Protein AF-A0A923NIT4-F1 (afdb_monomer_lite)

Organism: Weissella confusa (NCBI:txid1583)

Secondary structure (DSSP, 8-state):
-EEEEEEEETTEEEEEEEEE-TTS-EEEEEEEEESHHHHPEEEESSGGG-EEPPTT----------PPPTT-EESSS---TTTEEEETTEEEE---S-TT-SSS---EE----SSS----------TT-

pLDDT: mean 87.8, std 7.69, range [59.75, 97.75]

Radius of gyration: 19.91 Å; chains: 1; bounding box: 47×43×50 Å

Sequence (129 aa):
MAGLTNYYNHSHWSWIFITKNDEGQSVIEVAENKGGQRNGTYTSYLKDDAIVIPEGTEYVWFETDAKLDMNWNTLRVPFSEEFGSTGDGSLKLIGRGSLVNYHDLSLIARRWQAFYFDAETKVKFNPFS

Structure (mmCIF, N/CA/C/O backbone):
data_AF-A0A923NIT4-F1
#
_entry.id   AF-A0A923NIT4-F1
#
loop_
_atom_site.group_PDB
_atom_site.id
_atom_site.type_symbol
_atom_site.label_atom_id
_atom_site.label_alt_id
_atom_site.label_comp_id
_atom_site.label_asym_id
_atom_site.label_entity_id
_atom_site.label_seq_id
_atom_site.pdbx_PDB_ins_code
_atom_site.Cartn_x
_atom_site.Cartn_y
_atom_site.Cartn_z
_atom_site.occupancy
_atom_site.B_iso_or_equiv
_atom_site.auth_seq_id
_atom_site.auth_comp_id
_atom_site.auth_asym_id
_atom_site.auth_atom_id
_atom_site.pdbx_PDB_model_num
ATOM 1 N N . MET A 1 1 ? -20.174 -0.624 10.072 1.00 63.16 1 MET A N 1
ATOM 2 C CA . MET A 1 1 ? -18.849 -1.234 9.850 1.00 63.16 1 MET A CA 1
ATOM 3 C C . MET A 1 1 ? -17.898 -0.114 9.467 1.00 63.16 1 MET A C 1
ATOM 5 O O . MET A 1 1 ? -18.234 0.644 8.566 1.00 63.16 1 MET A O 1
ATOM 9 N N . ALA A 1 2 ? -16.792 0.040 10.189 1.00 82.06 2 ALA A N 1
ATOM 10 C CA . ALA A 1 2 ? -15.748 1.028 9.910 1.00 82.06 2 ALA A CA 1
ATOM 11 C C . ALA A 1 2 ? -14.401 0.305 9.935 1.00 82.06 2 ALA A C 1
ATOM 13 O O . ALA A 1 2 ? -14.226 -0.601 10.747 1.00 82.06 2 ALA A O 1
ATOM 14 N N . GLY A 1 3 ? -13.479 0.651 9.044 1.00 89.06 3 GLY A N 1
ATOM 15 C CA . GLY A 1 3 ? -12.241 -0.102 8.896 1.00 89.06 3 GLY A CA 1
ATOM 16 C C . GLY A 1 3 ? -11.282 0.512 7.890 1.00 89.06 3 GLY A C 1
ATOM 17 O O . GLY A 1 3 ? -11.609 1.493 7.222 1.00 89.06 3 GLY A O 1
ATOM 18 N N . LEU A 1 4 ? -10.109 -0.099 7.778 1.00 87.44 4 LEU A N 1
ATOM 19 C CA . LEU A 1 4 ? -9.075 0.241 6.811 1.00 87.44 4 LEU A CA 1
ATOM 20 C C . LEU A 1 4 ? -8.941 -0.908 5.811 1.00 87.44 4 LEU A C 1
ATOM 22 O O . LEU A 1 4 ? -8.782 -2.064 6.200 1.00 87.44 4 LEU A O 1
ATOM 26 N N . THR A 1 5 ? -9.016 -0.588 4.520 1.00 89.31 5 THR A N 1
ATOM 27 C CA . THR A 1 5 ? -8.919 -1.573 3.435 1.00 89.31 5 THR A CA 1
ATOM 28 C C . THR A 1 5 ? -7.580 -1.451 2.724 1.00 89.31 5 THR A C 1
ATOM 30 O O . THR A 1 5 ? -7.226 -0.377 2.242 1.00 89.31 5 THR A O 1
ATOM 33 N N . ASN A 1 6 ? -6.874 -2.570 2.602 1.00 83.75 6 ASN A N 1
ATOM 34 C CA . ASN A 1 6 ? -5.785 -2.748 1.659 1.00 83.75 6 ASN A CA 1
ATOM 35 C C . ASN A 1 6 ? -6.348 -3.299 0.339 1.00 83.75 6 ASN A C 1
ATOM 37 O O . ASN A 1 6 ? -6.722 -4.471 0.227 1.00 83.75 6 ASN A O 1
ATOM 41 N N . TYR A 1 7 ? -6.450 -2.424 -0.658 1.00 82.00 7 TYR A N 1
ATOM 42 C CA . TYR A 1 7 ? -7.038 -2.737 -1.954 1.00 82.00 7 TYR A CA 1
ATOM 43 C C . TYR A 1 7 ? -5.950 -3.055 -2.983 1.00 82.00 7 TYR A C 1
ATOM 45 O O . TYR A 1 7 ? -5.145 -2.190 -3.324 1.00 82.00 7 TYR A O 1
ATOM 53 N N . TYR A 1 8 ? -5.956 -4.278 -3.520 1.00 76.06 8 TYR A N 1
ATOM 54 C CA . TYR A 1 8 ? -5.064 -4.657 -4.617 1.00 76.06 8 TYR A CA 1
ATOM 55 C C . TYR A 1 8 ? -5.749 -4.475 -5.976 1.00 76.06 8 TYR A C 1
ATOM 57 O O . TYR A 1 8 ? -5.203 -3.818 -6.862 1.00 76.06 8 TYR A O 1
ATOM 65 N N . ASN A 1 9 ? -6.945 -5.046 -6.155 1.00 75.31 9 ASN A N 1
ATOM 66 C CA . ASN A 1 9 ? -7.765 -4.858 -7.353 1.00 75.31 9 ASN A CA 1
ATOM 67 C C . ASN A 1 9 ? -9.241 -5.228 -7.106 1.00 75.31 9 ASN A C 1
ATOM 69 O O . ASN A 1 9 ? -9.618 -5.649 -6.016 1.00 75.31 9 ASN A O 1
ATOM 73 N N . HIS A 1 10 ? -10.064 -5.139 -8.158 1.00 75.94 10 HIS A N 1
ATOM 74 C CA . HIS A 1 10 ? -11.507 -5.418 -8.115 1.00 75.94 10 HIS A CA 1
ATOM 75 C C . HIS A 1 10 ? -11.872 -6.856 -7.694 1.00 75.94 10 HIS A C 1
ATOM 77 O O . HIS A 1 10 ? -13.047 -7.154 -7.497 1.00 75.94 10 HIS A O 1
ATOM 83 N N . SER A 1 11 ? -10.887 -7.755 -7.615 1.00 83.69 11 SER A N 1
ATOM 84 C CA . SER A 1 11 ? -11.038 -9.152 -7.219 1.00 83.69 11 SER A CA 1
ATOM 85 C C . SER A 1 11 ? -10.265 -9.534 -5.952 1.00 83.69 11 SER A C 1
ATOM 87 O O . SER A 1 11 ? -10.463 -10.635 -5.448 1.00 83.69 11 SER A O 1
ATOM 89 N N . HIS A 1 12 ? -9.387 -8.676 -5.432 1.00 82.31 12 HIS A N 1
ATOM 90 C CA . HIS A 1 12 ? -8.539 -8.996 -4.288 1.00 82.31 12 HIS A CA 1
ATOM 91 C C . HIS A 1 12 ? -8.359 -7.775 -3.391 1.00 82.31 12 HIS A C 1
ATOM 93 O O . HIS A 1 12 ? -7.802 -6.755 -3.806 1.00 82.31 12 HIS A O 1
ATOM 99 N N . TRP A 1 13 ? -8.807 -7.896 -2.149 1.00 87.50 13 TRP A N 1
ATOM 100 C CA . TRP A 1 13 ? -8.612 -6.884 -1.118 1.00 87.50 13 TRP A CA 1
ATOM 101 C C . TRP A 1 13 ? -8.657 -7.540 0.263 1.00 87.50 13 TRP A C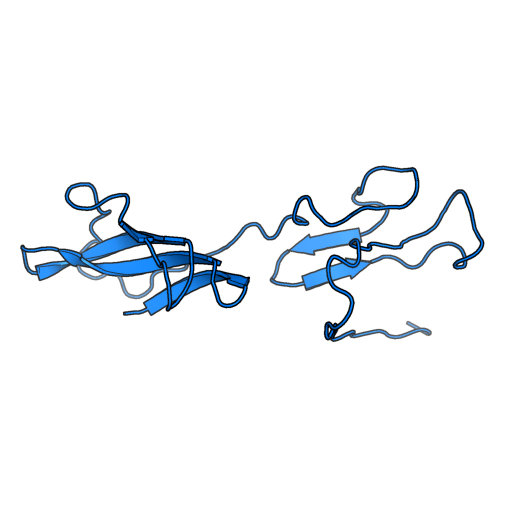 1
ATOM 103 O O . TRP A 1 13 ? -9.329 -8.553 0.457 1.00 87.50 13 TRP A O 1
ATOM 113 N N . SER A 1 14 ? -7.937 -6.964 1.220 1.00 90.94 14 SER A N 1
ATOM 114 C CA . SER A 1 14 ? -8.016 -7.318 2.637 1.00 90.94 14 SER A CA 1
ATOM 115 C C . SER A 1 14 ? -8.369 -6.089 3.455 1.00 90.94 14 SER A C 1
ATOM 117 O O . SER A 1 14 ? -8.160 -4.958 3.018 1.00 90.94 14 SER A O 1
ATOM 119 N N . TRP A 1 15 ? -8.971 -6.280 4.618 1.00 93.44 15 TRP A N 1
ATOM 120 C CA . TRP A 1 15 ? -9.371 -5.165 5.459 1.00 93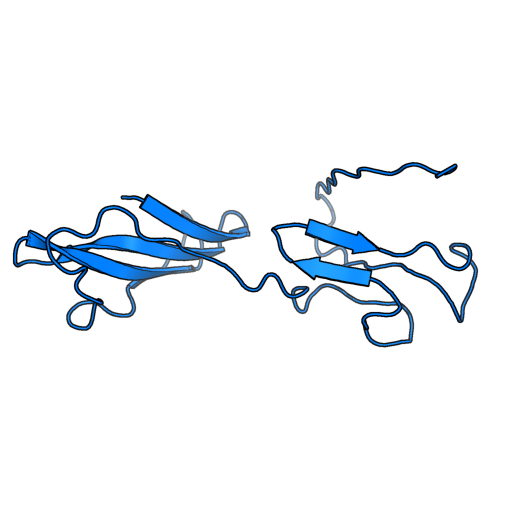.44 15 TRP A CA 1
ATOM 121 C C . TRP A 1 15 ? -9.394 -5.556 6.929 1.00 93.44 15 TRP A C 1
ATOM 123 O O . TRP A 1 15 ? -9.708 -6.689 7.289 1.00 93.44 15 TRP A O 1
ATOM 133 N N . ILE A 1 16 ? -9.062 -4.583 7.769 1.00 95.12 16 ILE A N 1
ATOM 134 C CA . ILE A 1 16 ? -9.254 -4.619 9.217 1.00 95.12 16 ILE A CA 1
ATOM 135 C C . ILE A 1 16 ? -10.456 -3.738 9.545 1.00 95.12 16 ILE A C 1
ATOM 137 O O . ILE A 1 16 ? -10.586 -2.642 8.997 1.00 95.12 16 ILE A O 1
ATOM 141 N N . PHE A 1 17 ? -11.379 -4.218 10.372 1.00 95.88 17 PHE A N 1
ATOM 142 C CA . PHE A 1 17 ? -12.653 -3.540 10.584 1.00 95.88 17 PHE A CA 1
ATOM 143 C C . PHE A 1 17 ? -13.269 -3.818 11.945 1.00 95.88 17 PHE A C 1
ATOM 145 O O . PHE A 1 17 ? -13.033 -4.845 12.570 1.00 95.88 17 PHE A O 1
ATOM 152 N N . ILE A 1 18 ? -14.116 -2.884 12.366 1.00 96.38 18 ILE A N 1
ATOM 153 C CA . ILE A 1 18 ? -14.959 -2.999 13.546 1.00 96.38 18 ILE A CA 1
ATOM 154 C C . ILE A 1 18 ? -16.281 -3.653 13.150 1.00 96.38 18 ILE A C 1
ATOM 156 O O . ILE A 1 18 ? -17.003 -3.160 12.268 1.00 96.38 18 ILE A O 1
ATOM 160 N N . THR A 1 19 ? -16.609 -4.735 13.848 1.00 95.38 19 THR A N 1
ATOM 161 C CA . THR A 1 19 ? -17.878 -5.464 13.762 1.00 95.38 19 THR A CA 1
ATOM 162 C C . THR A 1 19 ? -18.395 -5.786 15.167 1.00 95.38 19 THR A C 1
ATOM 164 O O . THR A 1 19 ? -17.861 -5.277 16.153 1.00 95.38 19 THR A O 1
ATOM 167 N N . LYS A 1 20 ? -19.460 -6.582 15.273 1.00 94.88 20 LYS A N 1
ATOM 168 C CA . LYS A 1 20 ? -19.919 -7.156 16.538 1.00 94.88 20 LYS A CA 1
ATOM 169 C C . LYS A 1 20 ? -19.736 -8.667 16.549 1.00 94.88 20 LYS A C 1
ATOM 171 O O . LYS A 1 20 ? -19.933 -9.293 15.510 1.00 94.88 20 LYS A O 1
ATOM 176 N N . ASN A 1 21 ? -19.378 -9.216 17.706 1.00 94.25 21 ASN A N 1
ATOM 177 C CA . ASN A 1 21 ? -19.438 -10.657 17.953 1.00 94.25 21 ASN A CA 1
ATOM 178 C C . ASN A 1 21 ? -20.868 -11.093 18.334 1.00 94.25 21 ASN A C 1
ATOM 180 O O . ASN A 1 21 ? -21.772 -10.258 18.461 1.00 94.25 21 ASN A O 1
ATOM 184 N N . ASP A 1 22 ? -21.060 -12.395 18.545 1.00 94.12 22 ASP A N 1
ATOM 185 C CA . ASP A 1 22 ? -22.362 -12.989 18.885 1.00 94.12 22 ASP A CA 1
ATOM 186 C C . ASP A 1 22 ? -22.892 -12.551 20.264 1.00 94.12 22 ASP A C 1
ATOM 188 O O . ASP A 1 22 ? -24.098 -12.569 20.507 1.00 94.12 22 ASP A O 1
ATOM 192 N N .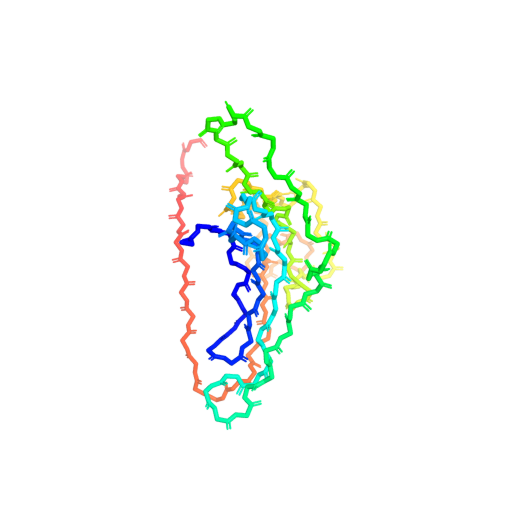 GLU A 1 23 ? -22.013 -12.071 21.147 1.00 94.00 23 GLU A N 1
ATOM 193 C CA . GLU A 1 23 ? -22.366 -11.475 22.444 1.00 94.00 23 GLU A CA 1
ATOM 194 C C . GLU A 1 23 ? -22.772 -9.991 22.328 1.00 94.00 23 GLU A C 1
ATOM 196 O O . GLU A 1 23 ? -23.161 -9.353 23.307 1.00 94.00 23 GLU A O 1
ATOM 201 N N . GLY A 1 24 ? -22.702 -9.413 21.124 1.00 94.06 24 GLY A N 1
ATOM 202 C CA . GLY A 1 24 ? -23.072 -8.027 20.842 1.00 94.06 24 GLY A CA 1
ATOM 203 C C . GLY A 1 24 ? -22.000 -6.986 21.185 1.00 94.06 24 GLY A C 1
ATOM 204 O O . GLY A 1 24 ? -22.271 -5.781 21.040 1.00 94.06 24 GLY A O 1
ATOM 205 N N . GLN A 1 25 ? -20.806 -7.426 21.594 1.00 95.44 25 GLN A N 1
ATOM 206 C CA . GLN A 1 25 ? -19.642 -6.587 21.877 1.00 95.44 25 GLN A CA 1
ATOM 207 C C . GLN A 1 25 ? -19.007 -6.099 20.574 1.00 95.44 25 GLN A C 1
ATOM 209 O O . GLN A 1 25 ? -18.979 -6.816 19.575 1.00 95.44 25 GLN A O 1
ATO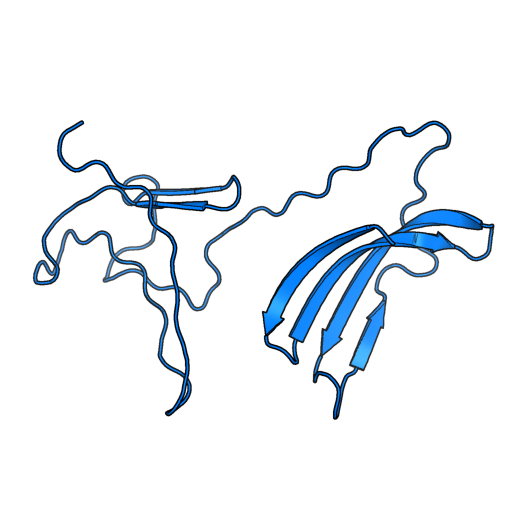M 214 N N . SER A 1 26 ? -18.479 -4.876 20.579 1.00 96.25 26 SER A N 1
ATOM 215 C CA . SER A 1 26 ? -17.692 -4.363 19.456 1.00 96.25 26 SER A CA 1
ATOM 216 C C . SER A 1 26 ? -16.334 -5.065 19.421 1.00 96.25 26 SER A C 1
ATOM 218 O O . SER A 1 26 ? -15.637 -5.099 20.432 1.00 96.25 26 SER A O 1
ATOM 220 N N . VAL A 1 27 ? -15.944 -5.595 18.265 1.00 97.12 27 VAL A N 1
ATOM 221 C CA . VAL A 1 27 ? -14.682 -6.323 18.079 1.00 97.12 27 VAL A CA 1
ATOM 222 C C . VAL A 1 27 ? -13.948 -5.847 16.827 1.00 97.12 27 VAL A C 1
ATOM 224 O O . VAL A 1 27 ? -14.574 -5.361 15.882 1.00 97.12 27 VAL A O 1
ATOM 227 N N . ILE A 1 28 ? -12.625 -5.998 16.816 1.00 97.62 28 ILE A N 1
ATOM 228 C CA . ILE A 1 28 ? -11.772 -5.806 15.641 1.00 97.62 28 ILE A CA 1
ATOM 229 C C . ILE A 1 28 ? -11.562 -7.166 14.972 1.00 97.62 28 ILE A C 1
ATOM 231 O O . ILE A 1 28 ? -11.102 -8.113 15.606 1.00 97.62 28 ILE A O 1
ATOM 235 N N . GLU A 1 29 ? -11.873 -7.233 13.683 1.00 96.94 29 GLU A N 1
ATOM 236 C CA . GLU A 1 29 ? -11.720 -8.405 12.823 1.00 96.94 29 GLU A CA 1
ATOM 237 C C . GLU A 1 29 ? -10.832 -8.061 11.619 1.00 96.94 29 GLU A C 1
ATOM 239 O O . GLU A 1 29 ? -10.732 -6.905 11.198 1.00 96.94 29 GLU A O 1
ATOM 244 N N . VAL A 1 30 ? -10.192 -9.080 11.054 1.00 96.31 30 VAL A N 1
ATOM 245 C CA . VAL A 1 30 ? -9.446 -9.015 9.802 1.00 96.31 30 VAL A CA 1
ATOM 246 C C . VAL A 1 30 ? -10.079 -9.981 8.810 1.00 96.31 30 VAL A C 1
ATOM 248 O O . VAL A 1 30 ? -10.313 -11.150 9.115 1.00 96.31 30 VAL A O 1
ATOM 251 N N . ALA A 1 31 ? -10.323 -9.509 7.593 1.00 95.50 31 ALA A N 1
ATOM 252 C CA . ALA A 1 31 ? -10.839 -10.349 6.526 1.00 95.50 31 ALA A CA 1
ATOM 253 C C . ALA A 1 31 ? -10.147 -10.089 5.191 1.00 95.50 31 ALA A C 1
ATOM 255 O O . ALA A 1 31 ? -9.518 -9.053 4.967 1.00 95.50 31 ALA A O 1
ATOM 256 N N . GLU A 1 32 ? -10.283 -11.049 4.286 1.00 94.44 32 GLU A N 1
ATOM 257 C CA . GLU A 1 32 ? -9.882 -10.909 2.892 1.00 94.44 32 GLU A CA 1
ATOM 258 C C . GLU A 1 32 ? -10.964 -11.409 1.936 1.00 94.44 32 GLU A C 1
ATOM 260 O O . GLU A 1 32 ? -11.782 -12.275 2.260 1.00 94.44 32 GLU A O 1
ATOM 265 N N . ASN A 1 33 ? -10.922 -10.880 0.717 1.00 92.06 33 ASN A N 1
ATOM 266 C CA . ASN A 1 33 ? -11.605 -11.428 -0.439 1.00 92.06 33 ASN A CA 1
ATOM 267 C C . ASN A 1 33 ? -10.570 -11.844 -1.487 1.00 92.06 33 ASN A C 1
ATOM 269 O O . ASN A 1 33 ? -9.689 -11.063 -1.855 1.00 92.06 33 ASN A O 1
ATOM 273 N N . LYS A 1 34 ? -10.705 -13.071 -1.992 1.00 89.81 34 LYS A N 1
ATOM 274 C CA . LYS A 1 34 ? -9.914 -13.601 -3.105 1.00 89.81 34 LYS A CA 1
ATOM 275 C C . LYS A 1 34 ? -10.829 -14.033 -4.244 1.00 89.81 34 LYS A C 1
ATOM 277 O O . LYS A 1 34 ? -11.544 -15.010 -4.088 1.00 89.81 34 LYS A O 1
ATOM 282 N N . GLY A 1 35 ? -10.764 -13.375 -5.399 1.00 83.38 35 GLY A N 1
ATOM 283 C CA . GLY A 1 35 ? -11.486 -13.774 -6.618 1.00 83.38 35 GLY A CA 1
ATOM 284 C C . GLY A 1 35 ? -12.731 -12.944 -6.969 1.00 83.38 35 GLY A C 1
ATOM 285 O O . GLY A 1 35 ? -13.450 -13.299 -7.909 1.00 83.38 35 GLY A O 1
ATOM 286 N N . GLY A 1 36 ? -12.986 -11.840 -6.261 1.00 79.19 36 GLY A N 1
ATOM 287 C CA . GLY A 1 36 ? -14.003 -10.849 -6.622 1.00 79.19 36 GLY A CA 1
ATOM 288 C C . GLY A 1 36 ? -15.432 -11.381 -6.636 1.00 79.19 36 GLY A C 1
ATOM 289 O O . GLY A 1 36 ? -15.779 -12.306 -5.915 1.00 79.19 36 GLY A O 1
ATOM 290 N N . GLN A 1 37 ? -16.295 -10.796 -7.469 1.00 68.88 37 GLN A N 1
ATOM 291 C CA . GLN A 1 37 ? -17.720 -11.162 -7.503 1.00 68.88 37 GLN A CA 1
ATOM 292 C C . GLN A 1 37 ? -18.018 -12.511 -8.177 1.00 68.88 37 GLN A C 1
ATOM 294 O O . GLN A 1 37 ? -19.088 -13.067 -7.954 1.00 68.88 37 GLN A O 1
ATOM 299 N N . ARG A 1 38 ? -17.118 -13.028 -9.027 1.00 69.50 38 ARG A N 1
ATOM 300 C CA . ARG A 1 38 ? -17.387 -14.241 -9.821 1.00 69.50 38 ARG A CA 1
ATOM 301 C C . ARG A 1 38 ? -16.935 -15.528 -9.134 1.00 69.50 38 ARG A C 1
ATOM 303 O O . ARG A 1 38 ? -17.677 -16.496 -9.191 1.00 69.50 38 ARG A O 1
ATOM 310 N N . ASN A 1 39 ? -15.767 -15.521 -8.484 1.00 77.75 39 ASN A N 1
ATOM 311 C CA . ASN A 1 39 ? -15.188 -16.673 -7.774 1.00 77.75 39 ASN A CA 1
ATOM 312 C C . ASN A 1 39 ? -14.622 -16.261 -6.398 1.00 77.75 39 ASN A C 1
ATOM 314 O O . ASN A 1 39 ? -13.597 -16.777 -5.954 1.00 77.75 39 ASN A O 1
ATOM 318 N N . GLY A 1 40 ? -15.252 -15.281 -5.748 1.00 81.50 40 GLY A N 1
ATOM 319 C CA . GLY A 1 40 ? -14.805 -14.731 -4.474 1.00 81.50 40 GLY A CA 1
ATOM 320 C C . GLY A 1 40 ? -14.860 -15.744 -3.341 1.00 81.50 40 GLY A C 1
ATOM 321 O O . GLY A 1 40 ? -15.923 -16.261 -3.014 1.00 81.50 40 GLY A O 1
ATOM 322 N N . THR A 1 41 ? -13.726 -15.968 -2.691 1.00 90.81 41 THR A N 1
ATOM 323 C CA . THR A 1 41 ? -13.649 -16.601 -1.377 1.00 90.81 41 THR A CA 1
ATOM 324 C C . THR A 1 41 ? -13.473 -15.504 -0.340 1.00 90.81 41 THR A C 1
ATOM 326 O O . THR A 1 41 ? -12.482 -14.771 -0.375 1.00 90.81 41 THR A O 1
ATOM 329 N N . TYR A 1 42 ? -14.458 -15.370 0.546 1.00 92.44 42 TYR A N 1
ATOM 330 C CA . TYR A 1 42 ? -14.366 -14.529 1.734 1.00 92.44 42 TYR A CA 1
ATOM 331 C C . TYR A 1 42 ? -13.768 -15.339 2.882 1.00 92.44 42 TYR A C 1
ATOM 333 O O . TYR A 1 42 ? -14.259 -16.428 3.187 1.00 92.44 42 TYR A O 1
ATOM 341 N N . THR A 1 43 ? -12.758 -14.783 3.543 1.00 95.44 43 THR A N 1
ATOM 342 C CA . THR A 1 43 ? -12.141 -15.388 4.725 1.00 95.44 43 THR A CA 1
ATOM 343 C C . THR A 1 43 ? -12.121 -14.366 5.854 1.00 95.44 43 THR A C 1
ATOM 345 O O . THR A 1 43 ? -11.498 -13.320 5.709 1.00 95.44 43 THR A O 1
ATOM 348 N N . SER A 1 44 ? -12.776 -14.689 6.973 1.00 94.56 44 SER A N 1
ATOM 349 C CA . SER A 1 44 ? -12.606 -14.006 8.268 1.00 94.56 44 SER A CA 1
ATOM 350 C C . SER A 1 44 ? -11.531 -14.741 9.058 1.00 94.56 44 SER A C 1
ATOM 352 O O . SER A 1 44 ? -11.567 -15.977 9.097 1.00 94.56 44 SER A O 1
ATOM 354 N N . TYR A 1 45 ? -10.592 -14.020 9.662 1.00 96.62 45 TYR A N 1
ATOM 355 C CA . TYR A 1 45 ? -9.430 -14.641 10.291 1.00 96.62 45 TYR A CA 1
ATOM 356 C C . TYR A 1 45 ? -9.601 -14.888 11.784 1.00 96.62 45 TYR A C 1
ATOM 358 O O . TYR A 1 45 ? -9.313 -15.999 12.222 1.00 96.62 45 TYR A O 1
ATOM 366 N N . LEU A 1 46 ? -10.046 -13.891 12.547 1.00 96.44 46 LEU A N 1
ATOM 367 C CA . LEU A 1 46 ? -10.047 -13.961 14.006 1.00 96.44 46 LEU A CA 1
ATOM 368 C C . LEU A 1 46 ? -11.295 -14.671 14.537 1.00 96.44 46 LEU A C 1
ATOM 370 O O . LEU A 1 46 ? -11.170 -15.543 15.385 1.00 96.44 46 LEU A O 1
ATOM 374 N N . LYS A 1 47 ? -12.481 -14.392 13.983 1.00 93.19 47 LYS A N 1
ATOM 375 C CA . LYS A 1 47 ? -13.751 -15.031 14.371 1.00 93.19 47 LYS A CA 1
ATOM 376 C C . LYS A 1 47 ? -13.976 -14.955 15.889 1.00 93.19 47 LYS A C 1
ATOM 378 O O . LYS A 1 47 ? -14.138 -13.859 16.417 1.00 93.19 47 LYS A O 1
ATOM 383 N N . ASP A 1 48 ? -13.954 -16.094 16.577 1.00 93.94 48 ASP A N 1
ATOM 384 C CA . ASP A 1 48 ? -14.119 -16.198 18.029 1.00 93.94 48 ASP A CA 1
ATOM 385 C C . ASP A 1 48 ? -12.939 -15.563 18.793 1.00 93.94 48 ASP A C 1
ATOM 387 O O . ASP A 1 48 ? -13.107 -15.120 19.925 1.00 93.94 48 ASP A O 1
ATOM 391 N N . ASP A 1 49 ? -11.772 -15.439 18.150 1.00 96.12 49 ASP A N 1
ATOM 392 C CA . ASP A 1 49 ? -10.574 -14.771 18.673 1.00 96.12 49 ASP A CA 1
ATOM 393 C C . ASP A 1 49 ? -10.520 -13.270 18.306 1.00 96.12 49 ASP A C 1
ATOM 395 O O . ASP A 1 49 ? -9.472 -12.625 18.420 1.00 96.12 49 ASP A O 1
ATOM 399 N N . ALA A 1 50 ? -11.623 -12.690 17.810 1.00 96.81 50 ALA A N 1
ATOM 400 C CA . ALA A 1 50 ? -11.679 -11.271 17.465 1.00 96.81 50 ALA A CA 1
ATOM 401 C C . ALA A 1 50 ? -11.409 -10.382 18.689 1.00 96.81 50 ALA A C 1
ATOM 403 O O . ALA A 1 50 ? -11.863 -10.635 19.805 1.00 96.81 50 ALA A O 1
ATOM 404 N N . ILE A 1 51 ? -10.666 -9.297 18.471 1.00 97.50 51 ILE A N 1
ATOM 405 C CA . ILE A 1 51 ? -10.171 -8.458 19.566 1.00 97.50 51 ILE A CA 1
ATOM 406 C C . ILE A 1 51 ? -11.322 -7.602 20.089 1.00 97.50 51 ILE A C 1
ATOM 408 O O . ILE A 1 51 ? -11.779 -6.690 19.397 1.00 97.50 51 ILE A O 1
ATOM 412 N N . VAL A 1 52 ? -11.772 -7.865 21.314 1.00 97.75 52 VAL A N 1
ATOM 413 C CA . VAL A 1 52 ? -12.829 -7.080 21.965 1.00 97.75 52 VAL A CA 1
ATOM 414 C C . VAL A 1 52 ? -12.358 -5.648 22.203 1.00 97.75 52 VAL A C 1
ATOM 416 O O . VAL A 1 52 ? -11.310 -5.410 22.803 1.00 97.75 52 VAL A O 1
ATOM 419 N N . ILE A 1 53 ? -13.154 -4.687 21.739 1.00 97.38 53 ILE A N 1
ATOM 420 C CA . ILE A 1 53 ? -12.942 -3.264 21.991 1.00 97.38 53 ILE A CA 1
ATOM 421 C C . ILE A 1 53 ? -13.484 -2.959 23.394 1.00 97.38 53 ILE A C 1
ATOM 423 O O . ILE A 1 53 ? -14.677 -3.171 23.630 1.00 97.38 53 ILE A O 1
ATOM 427 N N . PRO A 1 54 ? -12.651 -2.454 24.323 1.00 97.38 54 PRO A N 1
ATOM 428 C CA . PRO A 1 54 ? -13.094 -2.137 25.676 1.00 97.38 54 PRO A CA 1
ATOM 429 C C . PRO A 1 54 ? -14.247 -1.126 25.702 1.00 97.38 54 PRO A C 1
ATOM 431 O O . PRO A 1 54 ? -14.289 -0.182 24.904 1.00 97.38 54 PRO A O 1
ATOM 434 N N . GLU A 1 55 ? -15.165 -1.293 26.652 1.00 94.56 55 GLU A N 1
ATOM 435 C CA . GLU A 1 55 ? -16.256 -0.345 26.881 1.00 94.56 55 GLU A CA 1
ATOM 436 C C . GLU A 1 55 ? -15.712 1.060 27.199 1.00 94.56 55 GLU A C 1
ATOM 438 O O . GLU A 1 55 ? -14.703 1.215 27.884 1.00 94.56 55 GLU A O 1
ATOM 443 N N . GLY A 1 56 ? -16.367 2.097 26.669 1.00 94.81 56 GLY A N 1
ATOM 444 C CA . GLY A 1 56 ? -15.928 3.489 26.823 1.00 94.81 56 GLY A CA 1
ATOM 445 C C . GLY A 1 56 ? -14.819 3.933 25.860 1.00 94.81 56 GLY A C 1
ATOM 446 O O . GLY A 1 56 ? -14.402 5.087 25.923 1.00 94.81 56 GLY A O 1
ATOM 447 N N . THR A 1 57 ? -14.358 3.071 24.945 1.00 95.88 57 THR A N 1
ATOM 448 C CA . THR A 1 57 ? -13.431 3.468 23.869 1.00 95.88 57 THR A CA 1
ATOM 449 C C . THR A 1 57 ? -14.089 4.485 22.927 1.00 95.88 57 THR A C 1
ATOM 451 O O . THR A 1 57 ? -15.077 4.163 22.269 1.00 95.88 57 THR A O 1
ATOM 454 N N . GLU A 1 58 ? -13.536 5.700 22.831 1.00 94.50 58 GLU A N 1
ATOM 455 C CA . GLU A 1 58 ? -14.081 6.771 21.974 1.00 94.50 58 GLU A CA 1
ATOM 456 C C . GLU A 1 58 ? -13.665 6.619 20.498 1.00 94.50 58 GLU A C 1
ATOM 458 O O . GLU A 1 58 ? -14.489 6.783 19.599 1.00 94.50 58 GLU A O 1
ATOM 463 N N . TYR A 1 59 ? -12.404 6.246 20.240 1.00 91.19 59 TYR A N 1
ATOM 464 C CA . TYR A 1 59 ? -11.857 6.074 18.890 1.00 91.19 59 TYR A CA 1
ATOM 465 C C . TYR A 1 59 ? -10.987 4.822 18.790 1.00 91.19 59 TYR A C 1
ATOM 467 O O . TYR A 1 59 ? -10.228 4.499 19.702 1.00 91.19 59 TYR A O 1
ATOM 475 N N . VAL A 1 60 ? -11.045 4.167 17.631 1.00 92.31 60 VAL A N 1
ATOM 476 C CA . VAL A 1 60 ? -10.104 3.122 17.216 1.00 92.31 60 VAL A CA 1
ATOM 477 C C . VAL A 1 60 ? -9.426 3.605 15.942 1.00 92.31 60 VAL A C 1
ATOM 479 O O . VAL A 1 60 ? -10.096 3.909 14.954 1.00 92.31 60 VAL A O 1
ATOM 482 N N . TRP A 1 61 ? -8.100 3.687 15.975 1.00 89.81 61 TRP A N 1
ATOM 483 C CA . TRP A 1 61 ? -7.289 4.108 14.839 1.00 89.81 61 TRP A CA 1
ATOM 484 C C . TRP A 1 61 ? -6.712 2.877 14.150 1.00 89.81 61 TRP A C 1
ATOM 486 O O . TRP A 1 61 ? -6.110 2.024 14.799 1.00 89.81 61 TRP A O 1
ATOM 496 N N . PHE A 1 62 ? -6.889 2.796 12.835 1.00 88.25 62 PHE A N 1
ATOM 497 C CA . PHE A 1 62 ? -6.219 1.807 12.002 1.00 88.25 62 PHE A CA 1
ATOM 498 C C . PHE A 1 62 ? -5.177 2.519 11.154 1.00 88.25 62 PHE A C 1
ATOM 500 O O . PHE A 1 62 ? -5.503 3.453 10.421 1.00 88.25 62 PHE A O 1
ATOM 507 N N . GLU A 1 63 ? -3.939 2.055 11.239 1.00 80.88 63 GLU A N 1
ATOM 508 C CA . GLU A 1 63 ? -2.827 2.554 10.445 1.00 80.88 63 GLU A CA 1
ATOM 509 C C . GLU A 1 63 ? -2.248 1.406 9.622 1.00 80.88 63 GLU A C 1
ATOM 511 O O . GLU A 1 63 ? -2.233 0.250 10.051 1.00 80.88 63 GLU A O 1
ATOM 516 N N . THR A 1 64 ? -1.784 1.728 8.420 1.00 72.56 64 THR A N 1
ATOM 517 C CA . THR A 1 64 ? -0.973 0.817 7.622 1.00 72.56 64 THR A CA 1
ATOM 518 C C . THR A 1 64 ? 0.434 1.374 7.553 1.00 72.56 64 THR A C 1
ATOM 520 O O . THR A 1 64 ? 0.629 2.528 7.173 1.00 72.56 64 THR A O 1
ATOM 523 N N . ASP A 1 65 ? 1.420 0.532 7.845 1.00 69.44 65 ASP A N 1
ATOM 524 C CA . ASP A 1 65 ? 2.799 0.810 7.462 1.00 69.44 65 ASP A CA 1
ATOM 525 C C . ASP A 1 65 ? 2.876 0.681 5.935 1.00 69.44 65 ASP A C 1
ATOM 527 O O . ASP A 1 65 ? 2.916 -0.417 5.370 1.00 69.44 65 ASP A O 1
ATOM 531 N N . ALA A 1 66 ? 2.742 1.816 5.249 1.00 64.25 66 ALA A N 1
ATOM 532 C CA . ALA A 1 66 ? 2.740 1.890 3.798 1.00 64.25 66 ALA A CA 1
ATOM 533 C C . ALA A 1 66 ? 4.168 1.696 3.282 1.00 64.25 66 ALA A C 1
ATOM 535 O O . ALA A 1 66 ? 4.840 2.647 2.894 1.00 64.25 66 ALA A O 1
ATOM 536 N N . LYS A 1 67 ? 4.650 0.455 3.274 1.00 71.50 67 LYS A N 1
ATOM 537 C CA . LYS A 1 67 ? 5.853 0.087 2.523 1.00 71.50 67 LYS A CA 1
ATOM 538 C C . LYS A 1 67 ? 5.526 0.017 1.038 1.00 71.50 67 LYS A C 1
ATOM 540 O O . LYS A 1 67 ? 4.389 -0.251 0.646 1.00 71.50 67 LYS A O 1
ATOM 545 N N . LEU A 1 68 ? 6.536 0.231 0.199 1.00 77.31 68 LEU A N 1
ATOM 546 C CA . LEU A 1 68 ? 6.410 -0.076 -1.222 1.00 77.31 68 LEU A CA 1
ATOM 547 C C . LEU A 1 68 ? 6.064 -1.558 -1.381 1.00 77.31 68 LEU A C 1
ATOM 549 O O . LEU A 1 68 ? 6.801 -2.429 -0.922 1.00 77.31 68 LEU A O 1
ATOM 553 N N . ASP A 1 69 ? 4.936 -1.826 -2.035 1.00 79.50 69 ASP A N 1
ATOM 554 C CA . ASP A 1 69 ? 4.562 -3.175 -2.450 1.00 79.50 69 ASP A CA 1
ATOM 555 C C . ASP A 1 69 ? 5.670 -3.816 -3.310 1.00 79.50 69 ASP A C 1
ATOM 557 O O . ASP A 1 69 ? 6.382 -3.136 -4.050 1.00 79.50 69 ASP A O 1
ATOM 561 N N . MET A 1 70 ? 5.775 -5.146 -3.253 1.00 82.44 70 MET A N 1
ATOM 562 C CA . MET A 1 70 ? 6.824 -5.930 -3.916 1.00 82.44 70 MET A CA 1
ATOM 563 C C . MET A 1 70 ? 6.850 -5.763 -5.448 1.00 82.44 70 MET A C 1
ATOM 565 O O . MET A 1 70 ? 7.858 -6.063 -6.090 1.00 82.44 70 MET A O 1
ATOM 569 N N . ASN A 1 71 ? 5.768 -5.280 -6.070 1.00 84.44 71 ASN A N 1
ATOM 570 C CA . ASN A 1 71 ? 5.743 -5.022 -7.511 1.00 84.44 71 ASN A CA 1
ATOM 571 C C . ASN A 1 71 ? 6.449 -3.716 -7.907 1.00 84.44 71 ASN A C 1
ATOM 573 O O . ASN A 1 71 ? 6.751 -3.524 -9.093 1.00 84.44 71 ASN A O 1
ATOM 577 N N . TRP A 1 72 ? 6.730 -2.829 -6.952 1.00 88.25 72 TRP A N 1
ATOM 578 C CA . TRP A 1 72 ? 7.491 -1.608 -7.185 1.00 88.25 72 TRP A CA 1
ATOM 579 C C . TRP A 1 72 ? 8.987 -1.891 -7.160 1.00 88.25 72 TRP A C 1
ATOM 581 O O . TRP A 1 72 ? 9.505 -2.579 -6.288 1.00 88.25 72 TRP A O 1
ATOM 591 N N . ASN A 1 73 ? 9.686 -1.369 -8.159 1.00 86.81 73 ASN A N 1
ATOM 592 C CA . ASN A 1 73 ? 11.112 -1.565 -8.344 1.00 86.81 73 ASN A CA 1
ATOM 593 C C . ASN A 1 73 ? 11.791 -0.211 -8.544 1.00 86.81 73 ASN A C 1
ATOM 595 O O . ASN A 1 73 ? 11.257 0.673 -9.218 1.00 86.81 73 ASN A O 1
ATOM 599 N N . THR A 1 74 ? 12.989 -0.088 -7.990 1.00 88.69 74 THR A N 1
ATOM 600 C CA . THR A 1 74 ? 13.948 0.978 -8.276 1.00 88.69 74 THR A CA 1
ATOM 601 C C . THR A 1 74 ? 14.930 0.529 -9.358 1.00 88.69 74 THR A C 1
ATOM 603 O O . THR A 1 74 ? 15.065 -0.661 -9.663 1.00 88.69 74 THR A O 1
ATOM 606 N N . LEU A 1 75 ? 15.634 1.479 -9.971 1.00 86.75 75 LEU A N 1
ATOM 607 C CA . LEU A 1 75 ? 16.631 1.169 -10.990 1.00 86.75 75 LEU A CA 1
ATOM 608 C C . LEU A 1 75 ? 17.991 0.868 -10.339 1.00 86.75 75 LEU A C 1
ATOM 610 O O . LEU A 1 75 ? 18.628 1.770 -9.816 1.00 86.75 75 LEU A O 1
ATOM 614 N N . ARG A 1 76 ? 18.462 -0.386 -10.434 1.00 84.69 76 ARG A N 1
ATOM 615 C CA . ARG A 1 76 ? 19.797 -0.898 -10.019 1.00 84.69 76 ARG A CA 1
ATOM 616 C C . ARG A 1 76 ? 20.135 -0.888 -8.525 1.00 84.69 76 ARG A C 1
ATOM 618 O O . ARG A 1 76 ? 20.888 -1.756 -8.099 1.00 84.69 76 ARG A O 1
ATOM 625 N N . VAL A 1 77 ? 19.613 0.051 -7.750 1.00 84.00 77 VAL A N 1
ATOM 626 C CA . VAL A 1 77 ? 19.938 0.234 -6.329 1.00 84.00 77 VAL A CA 1
ATOM 627 C C . VAL A 1 77 ? 18.680 0.101 -5.473 1.00 84.00 77 VAL A C 1
ATOM 629 O O . VAL A 1 77 ? 17.631 0.580 -5.904 1.00 84.00 77 VAL A O 1
ATOM 632 N N . PRO A 1 78 ? 18.729 -0.557 -4.299 1.00 85.06 78 PRO A N 1
ATOM 633 C CA . PRO A 1 78 ? 17.567 -0.682 -3.419 1.00 85.06 78 PRO A CA 1
ATOM 634 C C . PRO A 1 78 ? 17.010 0.677 -2.983 1.00 85.06 78 PRO A C 1
ATOM 636 O O . PRO A 1 78 ? 17.762 1.639 -2.835 1.00 85.06 78 PRO A O 1
ATOM 639 N N . PHE A 1 79 ? 15.701 0.743 -2.734 1.00 86.75 79 PHE A N 1
ATOM 640 C CA . PHE A 1 79 ? 15.080 1.928 -2.143 1.00 86.75 79 PHE A CA 1
ATOM 641 C C . PHE A 1 79 ? 15.621 2.162 -0.724 1.00 86.75 79 PHE A C 1
ATOM 643 O O . PHE A 1 79 ? 15.659 1.240 0.091 1.00 86.75 79 PHE A O 1
ATOM 650 N N . SER A 1 80 ? 16.043 3.392 -0.444 1.00 86.50 80 SER A N 1
ATOM 651 C CA . SER A 1 80 ? 16.594 3.827 0.843 1.00 86.50 80 SER A CA 1
ATOM 652 C C . SER A 1 80 ? 16.184 5.272 1.134 1.00 86.50 80 SER A C 1
ATOM 654 O O . SER A 1 80 ? 15.659 5.958 0.254 1.00 86.50 80 SER A O 1
ATOM 656 N N . GLU A 1 81 ? 16.474 5.753 2.343 1.00 88.38 81 GLU A N 1
ATOM 657 C CA . GLU A 1 81 ? 16.159 7.123 2.775 1.00 88.38 81 GLU A CA 1
ATOM 658 C C . GLU A 1 81 ? 16.787 8.209 1.889 1.00 88.38 81 GLU A C 1
ATOM 660 O O . GLU A 1 81 ? 16.267 9.319 1.808 1.00 88.38 81 GLU A O 1
ATOM 665 N N . GLU A 1 82 ? 17.863 7.896 1.160 1.00 84.88 82 GLU A N 1
ATOM 666 C CA . GLU A 1 82 ? 18.443 8.838 0.203 1.00 84.88 82 GLU A CA 1
ATOM 667 C C . GLU A 1 82 ? 17.560 9.056 -1.039 1.00 84.88 82 GLU A C 1
ATOM 669 O O . GLU A 1 82 ? 17.627 10.107 -1.676 1.00 84.88 82 GLU A O 1
ATOM 674 N N . PHE A 1 83 ? 16.758 8.057 -1.426 1.00 86.31 83 PHE A N 1
ATOM 675 C CA . PHE A 1 83 ? 15.813 8.162 -2.546 1.00 86.31 83 PHE A CA 1
ATOM 676 C C . PHE A 1 83 ? 14.552 8.899 -2.133 1.00 86.31 83 PHE A C 1
ATOM 678 O O . PHE A 1 83 ? 13.943 9.600 -2.945 1.00 86.31 83 PHE A O 1
ATOM 685 N N . GLY A 1 84 ? 14.151 8.710 -0.882 1.00 89.75 84 GLY A N 1
ATOM 686 C CA . GLY A 1 84 ? 12.895 9.199 -0.372 1.00 89.75 84 GLY A CA 1
ATOM 687 C C . GLY A 1 84 ? 12.365 8.340 0.761 1.00 89.75 84 GLY A C 1
ATOM 688 O O . GLY A 1 84 ? 13.080 7.550 1.370 1.00 89.75 84 GLY A O 1
ATOM 689 N N . SER A 1 85 ? 11.078 8.491 1.034 1.00 91.69 85 SER A N 1
ATOM 690 C CA . SER A 1 85 ? 10.405 7.765 2.103 1.00 91.69 85 SER A CA 1
ATOM 691 C C . SER A 1 85 ? 8.966 7.448 1.735 1.00 91.69 85 SER A C 1
ATOM 693 O O . SER A 1 85 ? 8.350 8.101 0.885 1.00 91.69 85 SER A O 1
ATOM 695 N N . THR A 1 86 ? 8.429 6.425 2.387 1.00 89.44 86 THR A N 1
ATOM 696 C CA . THR A 1 86 ? 7.005 6.116 2.374 1.00 89.44 86 THR A CA 1
ATOM 697 C C . THR A 1 86 ? 6.438 6.264 3.776 1.00 89.44 86 THR A C 1
ATOM 699 O O . THR A 1 86 ? 7.147 6.075 4.761 1.00 89.44 86 THR A O 1
ATOM 702 N N . GLY A 1 87 ? 5.175 6.661 3.861 1.00 83.12 87 GLY A N 1
ATOM 703 C CA . GLY A 1 87 ? 4.507 6.931 5.131 1.00 83.12 87 GLY A CA 1
ATOM 704 C C . GLY A 1 87 ? 3.424 7.988 4.968 1.00 83.12 87 GLY A C 1
ATOM 705 O O . GLY A 1 87 ? 3.353 8.666 3.936 1.00 83.12 87 GLY A O 1
ATOM 706 N N . ASP A 1 88 ? 2.550 8.104 5.964 1.00 82.12 88 ASP A N 1
ATOM 707 C CA . ASP A 1 88 ? 1.453 9.083 5.984 1.00 82.12 88 ASP A CA 1
ATOM 708 C C . ASP A 1 88 ? 0.566 9.034 4.721 1.00 82.12 88 ASP A C 1
ATOM 710 O O . ASP A 1 88 ? 0.075 10.054 4.233 1.00 82.12 88 ASP A O 1
ATOM 714 N N . GLY A 1 89 ? 0.419 7.848 4.118 1.00 80.81 89 GLY A N 1
ATOM 715 C CA . GLY A 1 89 ? -0.335 7.656 2.875 1.00 80.81 89 GLY A CA 1
ATOM 716 C C . GLY A 1 89 ? 0.315 8.246 1.614 1.00 80.81 89 GLY A C 1
ATOM 717 O O . GLY A 1 89 ? -0.372 8.431 0.611 1.00 80.81 89 GLY A O 1
ATOM 718 N N . SER A 1 90 ? 1.617 8.552 1.631 1.00 86.31 90 SER A N 1
ATOM 719 C CA . SER A 1 90 ? 2.330 9.144 0.492 1.00 86.31 90 SER A CA 1
ATOM 720 C C . SER A 1 90 ? 3.693 8.498 0.222 1.00 86.31 90 SER A C 1
ATOM 722 O O . SER A 1 90 ? 4.348 7.972 1.121 1.00 86.31 90 SER A O 1
ATOM 724 N N . LEU A 1 91 ? 4.128 8.570 -1.040 1.00 90.19 91 LEU A N 1
ATOM 725 C CA . LEU A 1 91 ? 5.517 8.363 -1.449 1.00 90.19 91 LEU A CA 1
ATOM 726 C C . LEU A 1 91 ? 6.153 9.737 -1.669 1.00 90.19 91 LEU A C 1
ATOM 728 O O . LEU A 1 91 ? 5.670 10.524 -2.486 1.00 90.19 91 LEU A O 1
ATOM 732 N N . LYS A 1 92 ? 7.253 10.008 -0.972 1.00 92.69 92 LYS A N 1
ATOM 733 C CA . LYS A 1 92 ? 8.083 11.197 -1.176 1.00 92.69 92 LYS A CA 1
ATOM 734 C C . LYS A 1 92 ? 9.351 10.759 -1.893 1.00 92.69 92 LYS A C 1
ATOM 736 O O . LYS A 1 92 ? 10.027 9.861 -1.407 1.00 92.69 92 LYS A O 1
ATOM 741 N N . LEU A 1 93 ? 9.667 11.383 -3.025 1.00 93.12 93 LEU A N 1
ATOM 742 C CA . LEU A 1 93 ? 10.909 11.151 -3.763 1.00 93.12 93 LEU A CA 1
ATOM 743 C C . LEU A 1 93 ? 11.760 12.415 -3.748 1.00 93.12 93 LEU A C 1
ATOM 745 O O . LEU A 1 93 ? 11.256 13.515 -3.974 1.00 93.12 93 LEU A O 1
ATOM 749 N N . ILE A 1 94 ? 13.054 12.241 -3.517 1.00 92.31 94 ILE A N 1
ATOM 750 C CA . ILE A 1 94 ? 14.058 13.293 -3.638 1.00 92.31 94 ILE A CA 1
ATOM 751 C C . ILE A 1 94 ? 14.543 13.287 -5.090 1.00 92.31 94 ILE A C 1
ATOM 753 O O . ILE A 1 94 ? 14.910 12.236 -5.615 1.00 92.31 94 ILE A O 1
ATOM 757 N N . GLY A 1 95 ? 14.499 14.441 -5.763 1.00 90.19 95 GLY A N 1
ATOM 758 C CA . GLY A 1 95 ? 14.948 14.572 -7.151 1.00 90.19 95 GLY A CA 1
ATOM 759 C C . GLY A 1 95 ? 16.450 14.306 -7.285 1.00 90.19 95 GLY A C 1
ATOM 760 O O . GLY A 1 95 ? 17.237 14.825 -6.497 1.00 90.19 95 GLY A O 1
ATOM 761 N N . ARG A 1 96 ? 16.843 13.495 -8.275 1.00 87.12 96 ARG A N 1
ATOM 762 C CA . ARG A 1 96 ? 18.245 13.114 -8.540 1.00 87.12 96 ARG A CA 1
ATOM 763 C C . ARG A 1 96 ? 18.581 13.313 -10.022 1.00 87.12 96 ARG A C 1
ATOM 765 O O . ARG A 1 96 ? 18.104 14.267 -10.635 1.00 87.12 96 ARG A O 1
ATOM 772 N N . GLY A 1 97 ? 19.407 12.452 -10.610 1.00 85.19 97 GLY A N 1
ATOM 773 C CA . GLY A 1 97 ? 19.761 12.512 -12.023 1.00 85.19 97 GLY A CA 1
ATOM 774 C C . GLY A 1 97 ? 18.571 12.360 -12.975 1.00 85.19 97 GLY A C 1
ATOM 775 O O . GLY A 1 97 ? 17.472 11.949 -12.604 1.00 85.19 97 GLY A O 1
ATOM 776 N N . SER A 1 98 ? 18.810 12.708 -14.239 1.00 87.81 98 SER A N 1
ATOM 777 C CA . SER A 1 98 ? 17.810 12.619 -15.307 1.00 87.81 98 SER A CA 1
ATOM 778 C C . SER A 1 98 ? 17.434 11.168 -15.638 1.00 87.81 98 SER A C 1
ATOM 780 O O . SER A 1 98 ? 18.155 10.239 -15.295 1.00 87.81 98 SER A O 1
ATOM 782 N N . LEU A 1 99 ? 16.345 10.959 -16.390 1.00 86.19 99 LEU A N 1
ATOM 783 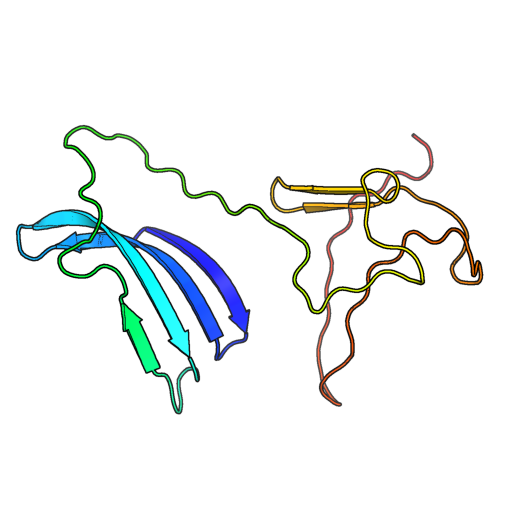C CA . LEU A 1 99 ? 15.856 9.623 -16.789 1.00 86.19 99 LEU A CA 1
ATOM 784 C C . LEU A 1 99 ? 16.865 8.772 -17.583 1.00 86.19 99 LEU A C 1
ATOM 786 O O . LEU A 1 99 ? 16.699 7.559 -17.682 1.00 86.19 99 LEU A O 1
ATOM 790 N N . VAL A 1 100 ? 17.897 9.395 -18.156 1.00 85.25 100 VAL A N 1
ATOM 791 C CA . VAL A 1 100 ? 18.983 8.707 -18.873 1.00 85.25 100 VAL A CA 1
ATOM 792 C C . VAL A 1 100 ? 20.200 8.431 -17.982 1.00 85.25 100 VAL A C 1
ATOM 794 O O . VAL A 1 100 ? 21.177 7.844 -18.442 1.00 85.25 100 VAL A O 1
ATOM 797 N N . ASN A 1 101 ? 20.166 8.848 -16.713 1.00 82.50 101 ASN A N 1
ATOM 798 C CA . ASN A 1 101 ? 21.206 8.551 -15.739 1.00 82.50 101 ASN A CA 1
ATOM 799 C C . ASN A 1 101 ? 21.094 7.087 -15.295 1.00 82.50 101 ASN A C 1
ATOM 801 O O . ASN A 1 101 ? 20.074 6.644 -14.767 1.00 82.50 101 ASN A O 1
ATOM 805 N N . TYR A 1 102 ? 22.166 6.326 -15.505 1.00 77.25 102 TYR A N 1
ATOM 806 C CA . TYR A 1 102 ? 22.206 4.913 -15.150 1.00 77.25 102 TYR A CA 1
ATOM 807 C C . TYR A 1 102 ? 22.586 4.643 -13.692 1.00 77.25 102 TYR A C 1
ATOM 809 O O . TYR A 1 102 ? 22.475 3.499 -13.262 1.00 77.25 102 TYR A O 1
ATOM 817 N N . HIS A 1 103 ? 23.017 5.650 -12.939 1.00 77.75 103 HIS A N 1
ATOM 818 C CA . HIS A 1 103 ? 23.572 5.478 -11.598 1.00 77.75 103 HIS A CA 1
ATOM 819 C C . HIS A 1 103 ? 22.697 6.110 -10.522 1.00 77.75 103 HIS A C 1
ATOM 821 O O . HIS A 1 103 ? 22.350 5.440 -9.557 1.00 77.75 103 HIS A O 1
ATOM 827 N N . ASP A 1 104 ? 22.322 7.374 -10.708 1.00 79.94 1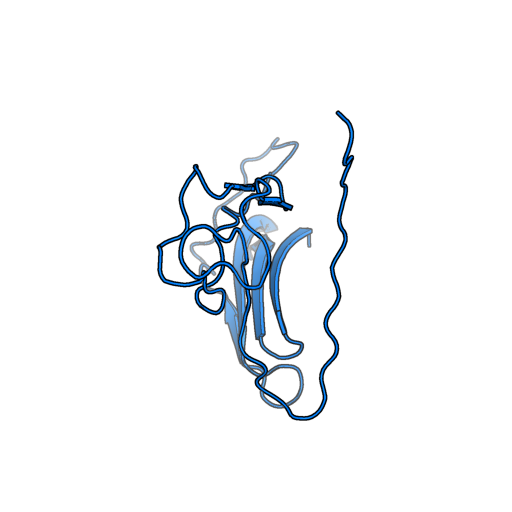04 ASP A N 1
ATOM 828 C CA . ASP A 1 104 ? 21.640 8.160 -9.684 1.00 79.94 104 ASP A CA 1
ATOM 829 C C . ASP A 1 104 ? 20.284 8.638 -10.199 1.00 79.94 104 ASP A C 1
ATOM 831 O O . ASP A 1 104 ? 20.156 9.737 -10.736 1.00 79.94 104 ASP A O 1
ATOM 835 N N . LEU A 1 105 ? 19.280 7.763 -10.116 1.00 84.19 105 LEU A N 1
ATOM 836 C CA . LEU A 1 105 ? 17.927 8.025 -10.596 1.00 84.19 105 LEU A CA 1
ATOM 837 C C . LEU A 1 105 ? 16.907 7.731 -9.496 1.00 84.19 105 LEU A C 1
ATOM 839 O O . LEU A 1 105 ? 16.780 6.597 -9.039 1.00 84.19 105 LEU A O 1
ATOM 843 N N . SER A 1 106 ? 16.119 8.743 -9.135 1.00 88.56 106 SER A N 1
ATOM 844 C CA . SER A 1 106 ? 14.982 8.591 -8.226 1.00 88.56 106 SER A CA 1
ATOM 845 C C . SER A 1 106 ? 13.724 8.245 -9.019 1.00 88.56 106 SER A C 1
ATOM 847 O O . SER A 1 106 ? 12.916 9.105 -9.366 1.00 88.56 106 SER A O 1
ATOM 849 N N . LEU A 1 107 ? 13.612 6.967 -9.386 1.00 89.69 107 LEU A N 1
ATOM 850 C CA . LEU A 1 107 ? 12.487 6.418 -10.137 1.00 89.69 107 LEU A CA 1
ATOM 851 C C . LEU A 1 107 ? 11.998 5.137 -9.474 1.00 89.69 107 LEU A C 1
ATOM 853 O O . LEU A 1 107 ? 12.772 4.206 -9.246 1.00 89.69 107 LEU A O 1
ATOM 857 N N . ILE A 1 108 ? 10.690 5.086 -9.243 1.00 90.62 108 ILE A N 1
ATOM 858 C CA . ILE A 1 108 ? 9.983 3.893 -8.792 1.00 90.62 108 ILE A CA 1
ATOM 859 C C . ILE A 1 108 ? 8.950 3.539 -9.851 1.00 90.62 108 ILE A C 1
ATOM 861 O O . ILE A 1 108 ? 8.147 4.380 -10.254 1.00 90.62 108 ILE A O 1
ATOM 865 N N . ALA A 1 109 ? 8.986 2.297 -10.322 1.00 91.31 109 ALA A N 1
ATOM 866 C CA . ALA A 1 109 ? 8.101 1.823 -11.377 1.00 91.31 109 ALA A CA 1
ATOM 867 C C . ALA A 1 109 ? 7.625 0.395 -11.107 1.00 91.31 109 ALA A C 1
ATOM 869 O O . ALA A 1 109 ? 8.268 -0.377 -10.396 1.00 91.31 109 ALA A O 1
ATOM 870 N N . ARG A 1 110 ? 6.500 0.029 -11.721 1.00 90.69 110 ARG A N 1
ATOM 871 C CA . ARG A 1 110 ? 5.990 -1.345 -11.756 1.00 90.69 110 ARG A CA 1
ATOM 872 C C . ARG A 1 110 ? 5.805 -1.805 -13.198 1.00 90.69 110 ARG A C 1
ATOM 874 O O . ARG A 1 110 ? 5.650 -0.991 -14.106 1.00 90.69 110 ARG A O 1
ATOM 881 N N . ARG A 1 111 ? 5.816 -3.122 -13.407 1.00 88.19 111 ARG A N 1
ATOM 882 C CA . ARG A 1 111 ? 5.621 -3.733 -14.731 1.00 88.19 111 ARG A CA 1
ATOM 883 C C . ARG A 1 111 ? 4.184 -3.528 -15.210 1.00 88.19 111 ARG A C 1
ATOM 885 O O . ARG A 1 111 ? 3.250 -3.651 -14.418 1.00 88.19 111 ARG A O 1
ATOM 892 N N . TRP A 1 112 ? 4.011 -3.293 -16.507 1.00 89.00 112 TRP A N 1
ATOM 893 C CA . TRP A 1 112 ? 2.716 -3.485 -17.159 1.00 89.00 112 TRP A CA 1
ATOM 894 C C . TRP A 1 112 ? 2.396 -4.982 -17.175 1.00 89.00 112 TRP A C 1
ATOM 896 O O . TRP A 1 112 ? 3.262 -5.796 -17.496 1.00 89.00 112 TRP A O 1
ATOM 906 N N . GLN A 1 113 ? 1.172 -5.349 -16.796 1.00 87.94 113 GLN A N 1
ATOM 907 C CA . GLN A 1 113 ? 0.737 -6.753 -16.695 1.00 87.94 113 GLN A CA 1
ATOM 908 C C . GLN A 1 113 ? -0.479 -7.072 -17.579 1.00 87.94 113 GLN A C 1
ATOM 910 O O . GLN A 1 113 ? -0.946 -8.206 -17.590 1.00 87.94 113 GLN A O 1
ATOM 915 N N . ALA A 1 114 ? -0.981 -6.090 -18.329 1.00 85.06 114 ALA A N 1
ATOM 916 C CA . ALA A 1 114 ? -2.083 -6.233 -19.273 1.00 85.06 114 ALA A CA 1
ATOM 917 C C . ALA A 1 114 ? -1.846 -5.328 -20.490 1.00 85.06 114 ALA A C 1
ATOM 919 O O . ALA A 1 114 ? -1.150 -4.320 -20.386 1.00 85.06 114 ALA A O 1
ATOM 920 N N . PHE A 1 115 ? -2.442 -5.678 -21.632 1.00 83.06 115 PHE A N 1
ATOM 921 C CA . PHE A 1 115 ? -2.390 -4.850 -22.845 1.00 83.06 115 PHE A CA 1
ATOM 922 C C . PHE A 1 115 ? -3.193 -3.552 -22.716 1.00 83.06 115 PHE A C 1
ATOM 924 O O . PHE A 1 115 ? -2.846 -2.553 -23.336 1.00 83.06 115 PHE A O 1
ATOM 931 N N . TYR A 1 116 ? -4.247 -3.574 -21.902 1.00 89.56 116 TYR A N 1
ATOM 932 C CA . TYR A 1 116 ? -5.120 -2.438 -21.641 1.00 89.56 116 TYR A CA 1
ATOM 933 C C . TYR A 1 116 ? -5.179 -2.226 -20.134 1.00 89.56 116 TYR A C 1
ATOM 935 O O . TYR A 1 116 ? -5.568 -3.133 -19.396 1.00 89.56 116 TYR A O 1
ATOM 943 N N . PHE A 1 117 ? -4.749 -1.058 -19.679 1.00 88.31 117 PHE A N 1
ATOM 944 C CA . PHE A 1 117 ? -4.793 -0.663 -18.279 1.00 88.31 117 PHE A CA 1
ATOM 945 C C . PHE A 1 117 ? -4.759 0.863 -18.190 1.00 88.31 117 PHE A C 1
ATOM 947 O O . PHE A 1 117 ? -4.245 1.527 -19.091 1.00 88.31 117 PHE A O 1
ATOM 954 N N . ASP A 1 118 ? -5.241 1.383 -17.067 1.00 88.25 118 ASP A N 1
ATOM 955 C CA . ASP A 1 118 ? -5.096 2.783 -16.690 1.00 88.25 118 ASP A CA 1
ATOM 956 C C . ASP A 1 118 ? -4.103 2.898 -15.530 1.00 88.25 118 ASP A C 1
ATOM 958 O O . ASP A 1 118 ? -4.012 2.014 -14.671 1.00 88.25 118 ASP A O 1
ATOM 962 N N . ALA A 1 119 ? -3.342 3.989 -15.505 1.00 86.25 119 ALA A N 1
ATOM 963 C CA . ALA A 1 119 ? -2.461 4.333 -14.399 1.00 86.25 119 ALA A CA 1
ATOM 964 C C . ALA A 1 119 ? -2.582 5.829 -14.103 1.00 86.25 119 ALA A C 1
ATOM 966 O O . ALA A 1 119 ? -2.494 6.654 -15.010 1.00 86.25 119 ALA A O 1
ATOM 967 N N . GLU A 1 120 ? -2.753 6.174 -12.829 1.00 89.06 120 GLU A N 1
ATOM 968 C CA . GLU A 1 120 ? -2.903 7.551 -12.363 1.00 89.06 120 GLU A CA 1
ATOM 969 C C . GLU A 1 120 ? -1.997 7.801 -11.151 1.00 89.06 120 GLU A C 1
ATOM 971 O O . GLU A 1 120 ? -1.692 6.890 -10.378 1.00 89.06 120 GLU A O 1
ATOM 976 N N . THR A 1 121 ? -1.551 9.047 -10.985 1.00 89.88 121 THR A N 1
ATOM 977 C CA . THR A 1 121 ? -0.867 9.511 -9.777 1.00 89.88 121 THR A CA 1
ATOM 978 C C . THR A 1 121 ? -1.214 10.969 -9.482 1.00 89.88 121 THR A C 1
ATOM 980 O O . THR A 1 121 ? -1.576 11.728 -10.381 1.00 89.88 121 THR A O 1
ATOM 983 N N . LYS A 1 122 ? -1.061 11.382 -8.220 1.00 91.31 122 LYS A N 1
ATOM 984 C CA . LYS A 1 122 ? -1.231 12.765 -7.766 1.00 91.31 122 LYS A CA 1
ATOM 985 C C . LYS A 1 122 ? 0.059 13.240 -7.110 1.00 91.31 122 LYS A C 1
ATOM 987 O O . LYS A 1 122 ? 0.485 12.683 -6.103 1.00 91.31 122 LYS A O 1
ATOM 992 N N . VAL A 1 123 ? 0.654 14.297 -7.658 1.00 94.81 123 VAL A N 1
ATOM 993 C CA . VAL A 1 123 ? 1.956 14.815 -7.214 1.00 94.81 123 VAL A CA 1
ATOM 994 C C . VAL A 1 123 ? 1.813 16.244 -6.697 1.00 94.81 123 VAL A C 1
ATOM 996 O O . VAL A 1 123 ? 1.186 17.088 -7.334 1.00 94.81 123 VAL A O 1
ATOM 999 N N . LYS A 1 124 ? 2.436 16.524 -5.549 1.00 94.56 124 LYS A N 1
ATOM 1000 C CA . LYS A 1 124 ? 2.708 17.883 -5.067 1.00 94.56 124 LYS A CA 1
ATOM 1001 C C . LYS A 1 124 ? 4.201 18.151 -5.240 1.00 94.56 124 LYS A C 1
ATOM 1003 O O . LYS A 1 124 ? 5.008 17.463 -4.626 1.00 94.56 124 LYS A O 1
ATOM 1008 N N . PHE A 1 125 ? 4.561 19.138 -6.054 1.00 94.50 125 PHE A N 1
ATOM 1009 C CA . PHE A 1 125 ? 5.957 19.457 -6.354 1.00 94.50 125 PHE A CA 1
ATOM 1010 C C . PHE A 1 125 ? 6.153 20.969 -6.502 1.00 94.50 125 PHE A C 1
ATOM 1012 O O . PHE A 1 125 ? 5.345 21.631 -7.151 1.00 94.50 125 PHE A O 1
ATOM 1019 N N . ASN A 1 126 ? 7.216 21.504 -5.894 1.00 93.62 126 ASN A N 1
ATOM 1020 C CA . ASN A 1 126 ? 7.666 22.881 -6.084 1.00 93.62 126 ASN A CA 1
ATOM 1021 C C . ASN A 1 126 ? 9.124 22.857 -6.579 1.00 93.62 126 ASN A C 1
ATOM 1023 O O . ASN A 1 126 ? 10.005 22.515 -5.796 1.00 93.62 126 ASN A O 1
ATOM 1027 N N . PRO A 1 127 ? 9.394 23.194 -7.851 1.00 91.12 127 PRO A N 1
ATOM 1028 C CA . PRO A 1 127 ? 10.739 23.091 -8.419 1.00 91.12 127 PRO A CA 1
ATOM 1029 C C . PRO A 1 127 ? 11.720 24.187 -7.968 1.00 91.12 127 PRO A C 1
ATOM 1031 O O . PRO A 1 127 ? 12.881 24.129 -8.362 1.00 91.12 127 PRO A O 1
ATOM 1034 N N . PHE A 1 128 ? 11.280 25.189 -7.195 1.00 90.81 128 PHE A N 1
ATOM 1035 C CA . PHE A 1 128 ? 12.087 26.376 -6.863 1.00 90.81 128 PHE A CA 1
ATOM 1036 C C . PHE A 1 128 ? 12.208 26.677 -5.359 1.00 90.81 128 PHE A C 1
ATOM 1038 O O . PHE A 1 128 ? 12.706 27.746 -5.007 1.00 90.81 128 PHE A O 1
ATOM 1045 N N . SER A 1 129 ? 11.713 25.798 -4.481 1.00 59.75 129 SER A N 1
ATOM 1046 C CA . SER A 1 129 ? 11.869 25.933 -3.019 1.00 59.75 129 SER A CA 1
ATOM 1047 C C . SER A 1 129 ? 13.150 25.312 -2.505 1.00 59.75 129 SER A C 1
ATOM 1049 O O . SER A 1 129 ? 13.430 24.181 -2.959 1.00 59.75 129 SER A O 1
#

Foldseek 3Di:
DDWDKDDDDQQKIKIWDWDAAPVRFIFIWIWIWHGHPPDTDIDIDCHVPTHGDDPPDPDDDDDDPDDPDPQKDDQPDDDDVQQFDDDPPDTDGDQWDDPPDNPIHSDIDGDDDDPDDDDDDDDDDDPPD

InterPro domains:
  IPR013320 Concanavalin A-like lectin/glucanase domain superfamily [SSF49899] (1-64)
  IPR013320 Concanavalin A-like lectin/glucanase domain superfamily [SSF49899] (64-128)
  IPR041542 Beta-xylosidase, C-terminal Concanavalin A-like domain [PF17851] (65-127)